Protein AF-A0AA50DY94-F1 (afdb_monomer_lite)

Radius of gyration: 19.03 Å; chains: 1; bounding box: 58×23×35 Å

Sequence (77 aa):
METVVDYQKNPKTATGI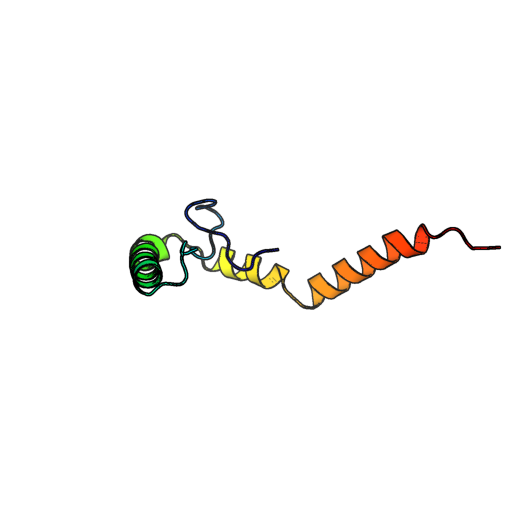WFDQQTVESLVQAVETFSNISHQISPENCFLQANRFSSKIFQTSYLALLEKYCHQAPRRT

Secondary structure (DSSP, 8-state):
--S--BTTT-GGG--B---SSSSHHHHHHHHHHHHHHGGGS-HHHHHHHHHTTSHHHHHHHHHHHHHHHHTTS----

pLDDT: mean 91.48, std 11.21, range [53.53, 97.88]

Foldseek 3Di:
DDLFDACVVPVQLGPAHDFDDPDPVSVVVRVVVCVVCVVSHDPVSNVVSVVCVDPVVVVVVVVVVCCVVVVVDPPPD

Structure (mmCIF, N/CA/C/O backbone):
data_AF-A0AA50DY94-F1
#
_entry.id   AF-A0AA50DY94-F1
#
loop_
_atom_site.group_PDB
_atom_site.id
_atom_site.type_symbol
_atom_site.label_atom_id
_atom_site.label_alt_id
_atom_site.label_comp_id
_atom_site.label_asym_id
_atom_site.label_entity_id
_atom_site.label_seq_id
_atom_site.pdbx_PDB_ins_code
_atom_site.Cartn_x
_atom_site.Cartn_y
_atom_site.Cartn_z
_atom_site.occupancy
_atom_site.B_iso_or_equiv
_atom_site.auth_seq_id
_atom_site.auth_comp_id
_atom_site.auth_asym_id
_atom_site.auth_atom_id
_atom_site.pdbx_PDB_model_num
ATOM 1 N N . MET A 1 1 ? 10.749 -0.589 -0.800 1.00 67.25 1 MET A N 1
ATOM 2 C CA . MET A 1 1 ? 9.589 0.288 -1.074 1.00 67.25 1 MET A CA 1
ATOM 3 C C . MET A 1 1 ? 8.391 -0.368 -0.429 1.00 67.25 1 MET A C 1
ATOM 5 O O . MET A 1 1 ? 8.261 -1.572 -0.590 1.00 67.25 1 MET A O 1
ATOM 9 N N . GLU A 1 2 ? 7.561 0.397 0.272 1.00 79.75 2 GLU A N 1
ATOM 10 C CA . GLU A 1 2 ? 6.336 -0.111 0.904 1.00 79.75 2 GLU A CA 1
ATOM 11 C C . GLU A 1 2 ? 5.137 0.018 -0.040 1.00 79.75 2 GLU A C 1
ATOM 13 O O . GLU A 1 2 ? 5.031 1.004 -0.776 1.00 79.75 2 GLU A O 1
ATOM 18 N N . THR A 1 3 ? 4.231 -0.958 -0.025 1.00 83.31 3 THR A N 1
ATOM 19 C CA . THR A 1 3 ? 3.005 -0.937 -0.844 1.00 83.31 3 THR A CA 1
ATOM 20 C C . THR A 1 3 ? 1.960 0.028 -0.281 1.00 83.31 3 THR A C 1
ATOM 22 O O . THR A 1 3 ? 1.277 0.707 -1.049 1.00 83.31 3 THR A O 1
ATOM 25 N N . VAL A 1 4 ? 1.889 0.156 1.048 1.00 94.62 4 VAL A N 1
ATOM 26 C CA . VAL A 1 4 ? 0.981 1.071 1.750 1.00 94.62 4 VAL A CA 1
ATOM 27 C C . VAL A 1 4 ? 1.733 2.308 2.232 1.00 94.62 4 VAL A C 1
ATOM 29 O O . VAL A 1 4 ? 2.663 2.217 3.034 1.00 94.62 4 VAL A O 1
ATOM 32 N N . VAL A 1 5 ? 1.283 3.481 1.790 1.00 95.56 5 VAL A N 1
ATOM 33 C CA . VAL A 1 5 ? 1.663 4.768 2.372 1.00 95.56 5 VAL A CA 1
ATOM 34 C C . VAL A 1 5 ? 0.665 5.080 3.477 1.00 95.56 5 VAL A C 1
ATOM 36 O O . VAL A 1 5 ? -0.508 5.334 3.206 1.00 95.56 5 VAL A O 1
ATOM 39 N N . ASP A 1 6 ? 1.143 5.021 4.715 1.00 96.06 6 ASP A N 1
ATOM 40 C CA . ASP A 1 6 ? 0.316 5.205 5.901 1.00 96.06 6 ASP A CA 1
ATOM 41 C C . ASP A 1 6 ? -0.280 6.616 5.992 1.00 96.06 6 ASP A C 1
ATOM 43 O O . ASP A 1 6 ? 0.450 7.610 5.900 1.00 96.06 6 ASP A O 1
ATOM 47 N N . TYR A 1 7 ? -1.588 6.696 6.236 1.00 95.94 7 TYR A N 1
ATOM 48 C CA . TYR A 1 7 ? -2.296 7.961 6.398 1.00 95.94 7 TYR A CA 1
ATOM 49 C C . TYR A 1 7 ? -1.823 8.777 7.601 1.00 95.94 7 TYR A C 1
ATOM 51 O O . TYR A 1 7 ? -1.697 9.991 7.477 1.00 95.94 7 TYR A O 1
ATOM 59 N N . GLN A 1 8 ? -1.518 8.157 8.745 1.00 92.38 8 GLN A N 1
ATOM 60 C CA . GLN A 1 8 ? -1.116 8.908 9.941 1.00 92.38 8 GLN A CA 1
ATOM 61 C C . GLN A 1 8 ? 0.228 9.610 9.725 1.00 92.38 8 GLN A C 1
ATOM 63 O O . GLN A 1 8 ? 0.445 10.722 10.204 1.00 92.38 8 GLN A O 1
ATOM 68 N N . LYS A 1 9 ? 1.123 8.980 8.955 1.00 94.06 9 LYS A N 1
ATOM 69 C CA . LYS A 1 9 ? 2.438 9.539 8.615 1.00 94.06 9 LYS A CA 1
ATOM 70 C C . LYS A 1 9 ? 2.387 10.501 7.429 1.00 94.06 9 LYS A C 1
ATOM 72 O O . LYS A 1 9 ? 3.097 11.502 7.434 1.00 94.06 9 LYS A O 1
ATOM 77 N N . ASN A 1 10 ? 1.592 10.198 6.400 1.00 95.31 10 ASN A N 1
ATOM 78 C CA . ASN A 1 10 ? 1.562 10.957 5.146 1.00 95.31 10 ASN A CA 1
ATOM 79 C C . ASN A 1 10 ? 0.126 11.146 4.615 1.00 95.31 10 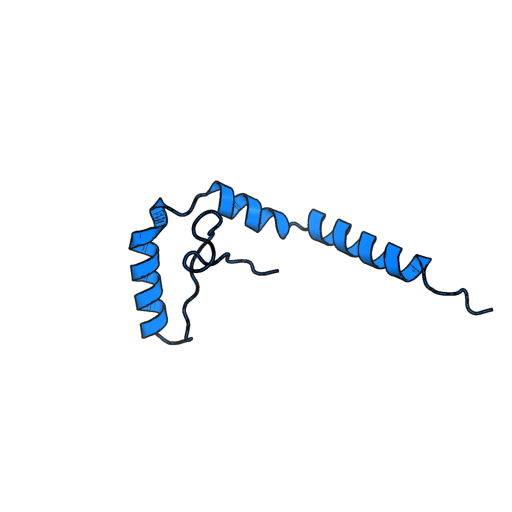ASN A C 1
ATOM 81 O O . ASN A 1 10 ? -0.210 10.590 3.568 1.00 95.31 10 ASN A O 1
ATOM 85 N N . PRO A 1 11 ? -0.719 11.977 5.255 1.00 94.44 11 PRO A N 1
ATOM 86 C CA . PRO A 1 11 ? -2.142 12.081 4.910 1.00 94.44 11 PRO A CA 1
ATOM 87 C C . PRO A 1 11 ? -2.414 12.429 3.439 1.00 94.44 11 PRO A C 1
ATOM 89 O O . PRO A 1 11 ? -3.328 11.898 2.820 1.00 94.44 11 PRO A O 1
ATOM 92 N N . LYS A 1 12 ? -1.591 13.307 2.847 1.00 95.38 12 LYS A N 1
ATOM 93 C CA . LYS A 1 12 ? -1.794 13.827 1.481 1.00 95.38 12 LYS A CA 1
ATOM 94 C C . LYS A 1 12 ? -1.536 12.800 0.378 1.00 95.38 12 LYS A C 1
ATOM 96 O O . LYS A 1 12 ? -2.115 12.903 -0.699 1.00 95.38 12 LYS A O 1
ATOM 101 N N . THR A 1 13 ? -0.635 11.855 0.623 1.00 95.75 13 THR A N 1
ATOM 102 C CA . THR A 1 13 ? -0.206 10.831 -0.344 1.00 95.75 13 THR A CA 1
ATOM 103 C C . THR A 1 13 ? -0.560 9.424 0.124 1.00 95.75 13 THR A C 1
ATOM 105 O O . THR A 1 13 ? -0.058 8.444 -0.423 1.00 95.75 13 THR A O 1
ATOM 108 N N . ALA A 1 14 ? -1.414 9.333 1.144 1.00 96.62 14 ALA A N 1
ATOM 109 C CA . ALA A 1 14 ? -1.826 8.087 1.752 1.00 96.62 14 ALA A CA 1
ATOM 110 C C . ALA A 1 14 ? -2.472 7.157 0.726 1.00 96.62 14 ALA A C 1
ATOM 112 O O . ALA A 1 14 ? -3.203 7.601 -0.164 1.00 96.62 14 ALA A O 1
ATOM 113 N N . THR A 1 15 ? -2.226 5.863 0.897 1.00 96.81 15 THR A N 1
ATOM 114 C CA . THR A 1 15 ? -2.874 4.790 0.130 1.00 96.81 15 THR A CA 1
ATOM 115 C C . THR A 1 15 ? -3.539 3.751 1.028 1.00 96.81 15 THR A C 1
ATOM 117 O O . THR A 1 15 ? -4.153 2.809 0.537 1.00 96.81 15 THR A O 1
ATOM 120 N N . GLY A 1 16 ? -3.440 3.923 2.348 1.00 95.94 16 GLY A N 1
ATOM 121 C CA . GLY A 1 16 ? -4.051 3.057 3.345 1.00 95.94 16 GLY A CA 1
ATOM 122 C C . GLY A 1 16 ? -3.591 3.423 4.751 1.00 95.94 16 GLY A C 1
ATOM 123 O O . GLY A 1 16 ? -3.087 4.521 4.995 1.00 95.94 16 GLY A O 1
ATOM 124 N N . ILE A 1 17 ? -3.754 2.480 5.671 1.00 95.75 17 ILE A N 1
ATOM 125 C CA . ILE A 1 17 ? -3.291 2.590 7.053 1.00 95.75 17 ILE A CA 1
ATOM 126 C C . ILE A 1 17 ? -2.556 1.324 7.457 1.00 95.75 17 ILE A C 1
ATOM 128 O O . ILE A 1 17 ? -2.825 0.239 6.938 1.00 95.75 17 ILE A O 1
ATOM 132 N N . TRP A 1 18 ? -1.650 1.478 8.405 1.00 94.94 18 TRP A N 1
ATOM 133 C CA . TRP A 1 18 ? -1.025 0.379 9.110 1.00 94.94 18 TRP A CA 1
ATOM 134 C C . TRP A 1 18 ? -1.772 0.119 10.414 1.00 94.94 18 TRP A C 1
ATOM 136 O O . TRP A 1 18 ? -2.409 1.009 10.977 1.00 94.94 18 TRP A O 1
ATOM 146 N N . PHE A 1 19 ? -1.679 -1.116 10.885 1.00 94.25 19 PHE A N 1
ATOM 147 C CA . PHE A 1 19 ? -2.101 -1.498 12.222 1.00 94.25 19 PHE A CA 1
ATOM 148 C C . PHE A 1 19 ? -0.892 -2.062 12.961 1.00 94.25 19 PHE A C 1
ATOM 150 O O . PHE A 1 19 ? -0.039 -2.723 12.364 1.00 94.25 19 PHE A O 1
ATOM 157 N N . ASP A 1 20 ? -0.780 -1.735 14.244 1.00 88.75 20 ASP A N 1
ATOM 158 C CA . ASP A 1 20 ? 0.490 -1.844 14.962 1.00 88.75 20 ASP A CA 1
ATOM 159 C C . ASP A 1 20 ? 0.831 -3.273 15.393 1.00 88.75 20 ASP A C 1
ATOM 161 O O . ASP A 1 20 ? 2.008 -3.599 15.546 1.00 88.75 20 ASP A O 1
ATOM 165 N N . GLN A 1 21 ? -0.173 -4.125 15.617 1.00 95.94 21 GLN A N 1
ATOM 166 C CA . GLN A 1 21 ? 0.009 -5.490 16.119 1.00 95.94 21 GLN A CA 1
ATOM 167 C C . GLN A 1 21 ? -0.811 -6.490 15.306 1.00 95.94 21 GLN A C 1
ATOM 169 O O . GLN A 1 21 ? -1.938 -6.211 14.918 1.00 95.94 21 GLN A O 1
ATOM 174 N N . GLN A 1 22 ? -0.293 -7.701 15.097 1.00 95.00 22 GLN A N 1
ATOM 175 C CA . GLN A 1 22 ? -1.029 -8.777 14.419 1.00 95.00 22 GLN A CA 1
ATOM 176 C C . GLN A 1 22 ? -2.064 -9.440 15.346 1.00 95.00 22 GLN A C 1
ATOM 178 O O . GLN A 1 22 ? -2.031 -10.648 15.568 1.00 95.00 22 GLN A O 1
ATOM 183 N N . THR A 1 23 ? -2.974 -8.642 15.906 1.00 97.50 23 THR A N 1
ATOM 184 C CA . THR A 1 23 ? -4.089 -9.101 16.744 1.00 97.50 23 THR A CA 1
ATOM 185 C C . THR A 1 23 ? -5.430 -8.688 16.149 1.00 97.50 23 THR A C 1
ATOM 187 O O . THR A 1 23 ? -5.514 -7.796 15.300 1.00 97.50 23 THR A O 1
ATOM 190 N N . VAL A 1 24 ? -6.495 -9.344 16.609 1.00 97.88 24 VAL A N 1
ATOM 191 C CA . VAL A 1 24 ? -7.864 -9.055 16.165 1.00 97.88 24 VAL A CA 1
ATOM 192 C C . VAL A 1 24 ? -8.257 -7.627 16.539 1.00 97.88 24 VAL A C 1
ATOM 194 O O . VAL A 1 24 ? -8.820 -6.914 15.716 1.00 97.88 24 VAL A O 1
ATOM 197 N N . GLU A 1 25 ? -7.911 -7.181 17.744 1.00 97.88 25 GLU A N 1
ATOM 198 C CA . GLU A 1 25 ? -8.260 -5.858 18.268 1.00 97.88 25 GLU A CA 1
ATOM 199 C C . GLU A 1 25 ? -7.617 -4.747 17.437 1.00 97.88 25 GLU A C 1
ATOM 201 O O . GLU A 1 25 ? -8.287 -3.788 17.056 1.00 97.88 25 GLU A O 1
ATOM 206 N N . SER A 1 26 ? -6.331 -4.903 17.100 1.00 97.25 26 SER A N 1
ATOM 207 C CA . SER A 1 26 ? -5.614 -3.932 16.271 1.00 97.25 26 SER A CA 1
ATOM 208 C C . SER A 1 26 ? -6.195 -3.867 14.856 1.00 97.25 26 SER A C 1
ATOM 210 O O . SER A 1 26 ? -6.349 -2.780 14.300 1.00 97.25 26 SER A O 1
ATOM 212 N N . LEU A 1 27 ? -6.597 -5.012 14.293 1.00 96.62 27 LEU A N 1
ATOM 213 C CA . LEU A 1 27 ? -7.252 -5.058 12.988 1.00 96.62 27 LEU A CA 1
ATOM 214 C C . LEU A 1 27 ? -8.634 -4.384 13.013 1.00 96.62 27 LEU A C 1
ATOM 216 O O . LEU A 1 27 ? -8.939 -3.608 12.109 1.00 96.62 27 LEU A O 1
ATOM 220 N N . VAL A 1 28 ? -9.454 -4.639 14.039 1.00 97.69 28 VAL A N 1
ATOM 221 C CA . VAL A 1 28 ? -10.770 -3.994 14.207 1.00 97.69 28 VAL A CA 1
ATOM 222 C C . VAL A 1 28 ? -10.610 -2.478 14.296 1.00 97.69 28 VAL A C 1
ATOM 224 O O . VAL A 1 28 ? -11.237 -1.751 13.525 1.00 97.69 28 VAL A O 1
ATOM 227 N N . GLN A 1 29 ? -9.702 -2.001 15.151 1.00 97.00 29 GLN A N 1
ATOM 228 C CA . GLN A 1 29 ? -9.425 -0.572 15.300 1.00 97.00 29 GLN A CA 1
ATOM 229 C C . GLN A 1 29 ? -8.961 0.066 13.983 1.00 97.00 29 GLN A C 1
ATOM 231 O O . GLN A 1 29 ? -9.343 1.194 13.654 1.00 97.00 29 GLN A O 1
ATOM 236 N N . ALA A 1 30 ? -8.152 -0.649 13.203 1.00 96.38 30 ALA A N 1
ATOM 237 C CA . ALA A 1 30 ? -7.722 -0.185 11.897 1.00 96.38 30 ALA A CA 1
ATOM 238 C C . ALA A 1 30 ? -8.904 -0.081 10.925 1.00 96.38 30 ALA A C 1
ATOM 240 O O . ALA A 1 30 ? -9.078 0.958 10.298 1.00 96.38 30 ALA A O 1
ATOM 241 N N . VAL A 1 31 ? -9.773 -1.089 10.838 1.00 97.00 31 VAL A N 1
ATOM 242 C CA . VAL A 1 31 ? -10.963 -1.036 9.968 1.00 97.00 31 VAL A CA 1
ATOM 243 C C . VAL A 1 31 ? -11.877 0.140 10.329 1.00 97.00 31 VAL A C 1
ATOM 245 O O . VAL A 1 31 ? -12.334 0.860 9.435 1.00 97.00 31 VAL A O 1
ATOM 248 N N . GLU A 1 32 ? -12.105 0.386 11.619 1.00 97.56 32 GLU A N 1
ATOM 249 C CA . GLU A 1 32 ? -12.876 1.541 12.096 1.00 97.56 32 GLU A CA 1
ATOM 250 C C . GLU A 1 32 ? -12.210 2.864 11.697 1.00 97.56 32 GLU A C 1
ATOM 252 O O . GLU A 1 32 ? -12.848 3.751 11.124 1.00 97.56 32 GLU A O 1
ATOM 257 N N . THR A 1 33 ? -10.900 2.973 11.927 1.00 96.06 33 THR A N 1
ATOM 258 C CA . THR A 1 33 ? -10.107 4.147 11.547 1.00 96.06 33 THR A CA 1
ATOM 259 C C . THR A 1 33 ? -10.182 4.393 10.043 1.00 96.06 33 THR A C 1
ATOM 261 O O . THR A 1 33 ? -10.502 5.504 9.622 1.00 96.06 33 THR A O 1
ATOM 264 N N . PHE A 1 34 ? -9.951 3.359 9.230 1.00 96.62 34 PHE A N 1
ATOM 265 C CA . PHE A 1 34 ? -10.010 3.421 7.773 1.00 96.62 34 PHE A CA 1
ATOM 266 C C . PHE A 1 34 ? -11.384 3.877 7.291 1.00 96.62 34 PHE A C 1
ATOM 268 O O . PHE A 1 34 ? -11.463 4.756 6.437 1.00 96.62 34 PHE A O 1
ATOM 275 N N . SER A 1 35 ? -12.463 3.337 7.858 1.00 97.06 35 SER A N 1
ATOM 276 C CA . SER A 1 35 ? -13.831 3.710 7.483 1.00 97.06 35 SER A CA 1
ATOM 277 C C . SER A 1 35 ? -14.062 5.216 7.643 1.00 97.06 35 SER A C 1
ATOM 279 O O . SER A 1 35 ? -14.591 5.856 6.732 1.00 97.06 35 SER A O 1
ATOM 281 N N . ASN A 1 36 ? -13.556 5.802 8.734 1.00 96.50 36 ASN A N 1
ATOM 282 C CA . ASN A 1 36 ? -13.662 7.234 9.013 1.00 96.50 36 ASN A CA 1
ATOM 283 C C . ASN A 1 36 ? -12.837 8.112 8.063 1.00 96.50 36 ASN A C 1
ATOM 285 O O . ASN A 1 36 ? -13.246 9.233 7.775 1.00 96.50 36 ASN A O 1
ATOM 289 N N . ILE A 1 37 ? -11.693 7.635 7.565 1.00 95.75 37 ILE A N 1
ATOM 290 C CA . ILE A 1 37 ? -10.783 8.440 6.728 1.00 95.75 37 ILE A CA 1
ATOM 291 C C . ILE A 1 37 ? -10.817 8.084 5.238 1.00 95.75 37 ILE A C 1
ATOM 293 O O . ILE A 1 37 ? -10.181 8.766 4.442 1.00 95.75 37 ILE A O 1
ATOM 297 N N . SER A 1 38 ? -11.520 7.021 4.845 1.00 95.00 38 SER A N 1
ATOM 298 C CA . SER A 1 38 ? -11.479 6.446 3.490 1.00 95.00 38 SER A CA 1
ATOM 299 C C . SER A 1 38 ? -11.753 7.474 2.389 1.00 95.00 38 SER A C 1
ATOM 301 O O . SER A 1 38 ? -11.077 7.478 1.365 1.00 95.00 38 SER A O 1
ATOM 303 N N . HIS A 1 39 ? -12.671 8.410 2.636 1.00 96.38 39 HIS A N 1
ATOM 304 C CA . HIS A 1 39 ? -13.012 9.510 1.731 1.00 96.38 39 HIS A CA 1
ATOM 305 C C . HIS A 1 39 ? -11.868 10.513 1.486 1.00 96.38 39 HIS A C 1
ATOM 307 O O . HIS A 1 39 ? -11.939 11.306 0.550 1.00 96.38 39 HIS A O 1
ATOM 313 N N . GLN A 1 40 ? -10.828 10.502 2.321 1.00 96.88 40 GLN A N 1
ATOM 314 C CA . GLN A 1 40 ? -9.642 11.356 2.199 1.00 96.88 40 GLN A CA 1
ATOM 315 C C . GLN A 1 40 ? -8.508 10.665 1.430 1.00 96.88 40 GLN A C 1
ATOM 317 O O . GLN A 1 40 ? -7.554 11.323 1.016 1.00 96.88 40 GLN A O 1
ATOM 322 N N . ILE A 1 41 ? -8.598 9.348 1.221 1.00 96.69 41 ILE A N 1
ATOM 323 C CA . ILE A 1 41 ? -7.618 8.587 0.449 1.00 96.69 41 ILE A CA 1
ATOM 324 C C . ILE A 1 41 ? -7.989 8.684 -1.030 1.00 96.69 41 ILE A C 1
ATOM 326 O O . ILE A 1 41 ? -9.009 8.165 -1.478 1.00 96.69 41 ILE A O 1
ATOM 330 N N . SER A 1 42 ? -7.137 9.356 -1.803 1.00 96.94 42 SER A N 1
ATOM 331 C CA . SER A 1 42 ? -7.356 9.531 -3.237 1.00 96.94 42 SER A CA 1
ATOM 332 C C . SER A 1 42 ? -7.119 8.223 -4.009 1.00 96.94 42 SER A C 1
ATOM 334 O O . SER A 1 42 ? -6.029 7.649 -3.899 1.00 96.94 42 SER A O 1
ATOM 336 N N . PRO A 1 43 ? -8.059 7.788 -4.871 1.00 96.31 43 PRO A N 1
ATOM 337 C CA . PRO A 1 43 ? -7.834 6.669 -5.788 1.00 96.31 43 PRO A CA 1
ATOM 338 C C . PRO A 1 43 ? -6.618 6.875 -6.704 1.00 96.31 43 PRO A C 1
ATOM 340 O O . PRO A 1 43 ? -5.898 5.920 -6.999 1.00 96.31 43 PRO A O 1
ATOM 343 N N . GLU A 1 44 ? -6.349 8.124 -7.099 1.00 97.25 44 GLU A N 1
ATOM 344 C CA . GLU A 1 44 ? -5.180 8.509 -7.903 1.00 97.25 44 GLU A CA 1
ATOM 345 C C . GLU A 1 44 ? -3.875 8.149 -7.177 1.00 97.25 44 GLU A C 1
ATOM 347 O O . GLU A 1 44 ? -2.974 7.554 -7.765 1.00 97.25 44 GLU A O 1
ATOM 352 N N . ASN A 1 45 ? -3.785 8.435 -5.872 1.00 96.25 45 ASN A N 1
ATOM 353 C CA . ASN A 1 45 ? -2.600 8.109 -5.074 1.00 96.25 45 ASN A CA 1
ATOM 354 C C . ASN A 1 45 ? -2.373 6.595 -5.014 1.00 96.25 45 ASN A C 1
ATOM 356 O O . ASN A 1 45 ? -1.238 6.136 -5.160 1.00 96.25 45 ASN A O 1
ATOM 360 N N . CYS A 1 46 ? -3.445 5.815 -4.837 1.00 96.06 46 CYS A N 1
ATOM 361 C CA . CYS A 1 46 ? -3.378 4.355 -4.847 1.00 96.06 46 CYS A CA 1
ATOM 362 C C . CYS A 1 46 ? -2.861 3.832 -6.192 1.00 96.06 46 CYS A C 1
ATOM 364 O O . CYS A 1 46 ? -1.952 3.000 -6.219 1.00 96.06 46 CYS A O 1
ATOM 366 N N . PHE A 1 47 ? -3.387 4.357 -7.303 1.00 96.06 47 PHE A N 1
ATOM 367 C CA . PHE A 1 47 ? -2.945 3.991 -8.647 1.00 96.06 47 PHE A CA 1
ATOM 368 C C . PHE A 1 47 ? -1.469 4.337 -8.880 1.00 96.06 47 PHE A C 1
ATOM 370 O O . PHE A 1 47 ? -0.684 3.475 -9.280 1.00 96.06 47 PHE A O 1
ATOM 377 N N . LEU A 1 48 ? -1.065 5.574 -8.582 1.00 95.50 48 LEU A N 1
ATOM 378 C CA . LEU A 1 48 ? 0.311 6.032 -8.762 1.00 95.50 48 LEU A CA 1
ATOM 379 C C . LEU A 1 48 ? 1.293 5.216 -7.917 1.00 95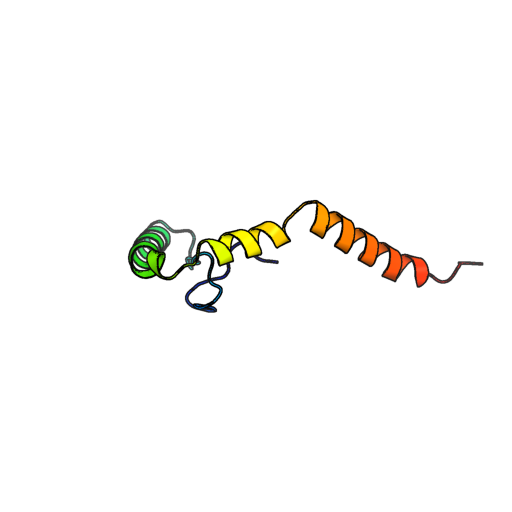.50 48 LEU A C 1
ATOM 381 O O . LEU A 1 48 ? 2.343 4.812 -8.421 1.00 95.50 48 LEU A O 1
ATOM 385 N N . GLN A 1 49 ? 0.951 4.925 -6.659 1.00 96.12 49 GLN A N 1
ATOM 386 C CA . GLN A 1 49 ? 1.787 4.102 -5.790 1.00 96.12 49 GLN A CA 1
ATOM 387 C C . GLN A 1 49 ? 1.898 2.668 -6.315 1.00 96.12 49 GLN A C 1
ATOM 389 O O . GLN A 1 49 ? 3.009 2.146 -6.378 1.00 96.12 49 GLN A O 1
ATOM 394 N N . ALA A 1 50 ? 0.794 2.051 -6.749 1.00 95.25 50 ALA A N 1
ATOM 395 C CA . ALA A 1 50 ? 0.804 0.712 -7.338 1.00 95.25 50 ALA A CA 1
ATOM 396 C C . ALA A 1 50 ? 1.649 0.654 -8.622 1.00 95.25 50 ALA A C 1
ATOM 398 O O . ALA A 1 50 ? 2.425 -0.283 -8.815 1.00 95.25 50 ALA A O 1
ATOM 399 N N . ASN A 1 51 ? 1.581 1.686 -9.468 1.00 95.25 51 ASN A N 1
ATOM 400 C CA . ASN A 1 51 ? 2.327 1.742 -10.724 1.00 95.25 51 ASN A CA 1
ATOM 401 C C . ASN A 1 51 ? 3.858 1.737 -10.524 1.00 95.25 51 ASN A C 1
ATOM 403 O O . ASN A 1 51 ? 4.603 1.255 -11.384 1.00 95.25 51 ASN A O 1
ATOM 407 N N . ARG A 1 52 ? 4.350 2.192 -9.361 1.00 94.62 52 ARG A N 1
ATOM 408 C CA . ARG A 1 52 ? 5.776 2.096 -8.986 1.00 94.62 52 ARG A CA 1
ATOM 409 C C . ARG A 1 52 ? 6.264 0.653 -8.847 1.00 94.62 52 ARG A C 1
ATOM 411 O O . ARG A 1 52 ? 7.462 0.418 -8.947 1.00 94.62 52 ARG A O 1
ATOM 418 N N . PHE A 1 53 ? 5.357 -0.299 -8.645 1.00 94.25 53 PHE A N 1
ATOM 419 C CA . PHE A 1 53 ? 5.655 -1.730 -8.558 1.00 94.25 53 PHE A CA 1
ATOM 420 C C . PHE A 1 53 ? 5.423 -2.462 -9.888 1.00 94.25 53 PHE A C 1
ATOM 422 O O . PHE A 1 53 ? 5.408 -3.691 -9.925 1.00 94.25 53 PHE A O 1
ATOM 429 N N . SER A 1 54 ? 5.250 -1.734 -10.996 1.00 95.00 54 SER A N 1
ATOM 430 C CA . SER A 1 54 ? 5.107 -2.349 -12.315 1.00 95.00 54 SER A CA 1
ATOM 431 C C . SER A 1 54 ? 6.372 -3.100 -12.737 1.00 95.00 54 SER A C 1
ATOM 433 O O . SER A 1 54 ? 7.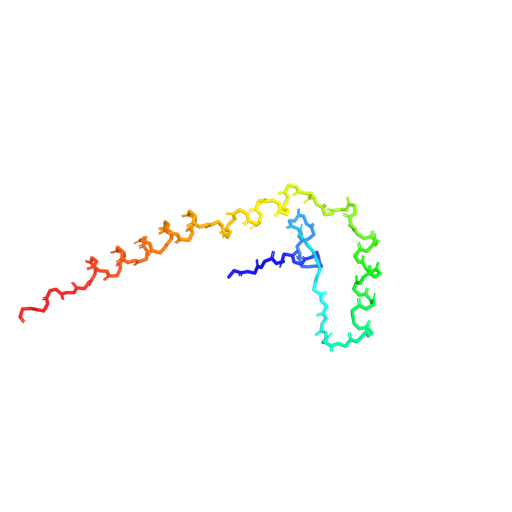504 -2.704 -12.437 1.00 95.00 54 SER A O 1
ATOM 435 N N . SER A 1 55 ? 6.191 -4.158 -13.531 1.00 96.38 55 SER A N 1
ATOM 436 C CA . SER A 1 55 ? 7.306 -4.925 -14.098 1.00 96.38 55 SER A CA 1
ATOM 437 C C . SER A 1 55 ? 8.258 -4.043 -14.905 1.00 96.38 55 SER A C 1
ATOM 439 O O . SER A 1 55 ? 9.462 -4.282 -14.906 1.00 96.38 55 SER A O 1
ATOM 441 N N . LYS A 1 56 ? 7.739 -2.991 -15.554 1.00 97.12 56 LYS A N 1
ATOM 442 C CA . LYS A 1 56 ? 8.555 -2.036 -16.306 1.00 97.12 56 LYS A CA 1
ATOM 443 C C . LYS A 1 56 ? 9.499 -1.250 -15.395 1.00 97.12 56 LYS A C 1
ATOM 445 O O . LYS A 1 56 ? 10.689 -1.186 -15.695 1.00 97.12 56 LYS A O 1
ATOM 450 N N . ILE A 1 57 ? 8.996 -0.698 -14.284 1.00 95.88 57 ILE A N 1
ATOM 451 C CA . ILE A 1 57 ? 9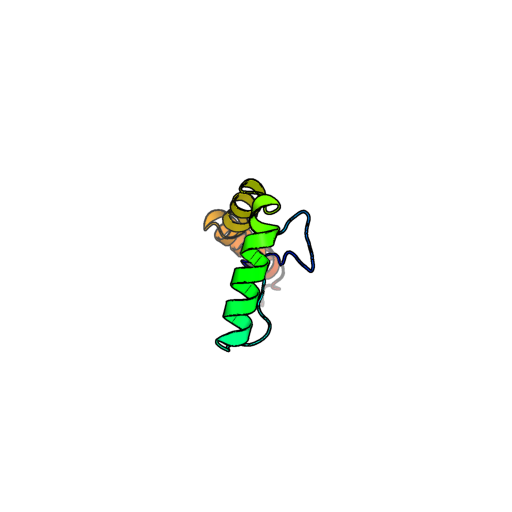.825 0.008 -13.293 1.00 95.88 57 ILE A CA 1
ATOM 452 C C . ILE A 1 57 ? 10.881 -0.946 -12.726 1.00 95.88 57 ILE A C 1
ATOM 454 O O . ILE A 1 57 ? 12.054 -0.579 -12.634 1.00 95.88 57 ILE A O 1
ATOM 458 N N . PHE A 1 58 ? 10.496 -2.185 -12.403 1.00 95.25 58 PHE A N 1
ATOM 459 C CA . PHE A 1 58 ? 11.436 -3.188 -11.905 1.00 95.25 58 PHE A CA 1
ATOM 460 C C . PHE A 1 58 ? 12.557 -3.472 -12.914 1.00 95.25 58 PHE A C 1
ATOM 462 O O . PHE A 1 58 ? 13.726 -3.319 -12.579 1.00 95.25 58 PHE A O 1
ATOM 469 N N . GLN A 1 59 ? 12.224 -3.802 -14.164 1.00 97.31 59 GLN A N 1
ATOM 470 C CA . GLN A 1 59 ? 13.216 -4.087 -15.207 1.00 97.31 59 GLN A CA 1
ATOM 471 C C . GLN A 1 59 ? 14.166 -2.909 -15.433 1.00 97.31 59 GLN A C 1
ATOM 473 O O . GLN A 1 59 ? 15.380 -3.093 -15.455 1.00 97.31 59 GLN A O 1
ATOM 478 N N . THR A 1 60 ? 13.630 -1.693 -15.569 1.00 97.00 60 THR A N 1
ATOM 479 C CA . THR A 1 60 ? 14.448 -0.498 -15.805 1.00 97.00 60 THR A CA 1
ATOM 480 C C . THR A 1 60 ? 15.356 -0.186 -14.615 1.00 97.00 60 THR A C 1
ATOM 482 O O . THR A 1 60 ? 16.538 0.083 -14.812 1.00 97.00 60 THR A O 1
ATOM 485 N N . SER A 1 61 ? 14.844 -0.257 -13.383 1.00 95.00 61 SER A N 1
ATOM 486 C CA . SER A 1 61 ? 15.658 -0.002 -12.184 1.00 95.00 61 SER A CA 1
ATOM 487 C C . SER A 1 61 ? 16.719 -1.081 -11.956 1.00 95.00 61 SER A C 1
ATOM 489 O O . SER A 1 61 ? 17.835 -0.764 -11.546 1.00 95.00 61 SER A O 1
ATOM 491 N N . TYR A 1 62 ? 16.411 -2.338 -12.279 1.00 95.31 62 TYR A N 1
ATOM 492 C CA . TYR A 1 62 ? 17.356 -3.444 -12.190 1.00 95.31 62 TYR A CA 1
ATOM 493 C C . TYR A 1 62 ? 18.468 -3.353 -13.246 1.00 95.31 62 TYR A C 1
ATOM 495 O O . TYR A 1 62 ? 19.637 -3.528 -12.916 1.00 95.31 62 TYR A O 1
ATOM 503 N N . LEU A 1 63 ? 18.141 -3.019 -14.498 1.00 96.50 63 LEU A N 1
ATOM 504 C CA . LEU A 1 63 ? 19.151 -2.802 -15.541 1.00 96.50 63 LEU A CA 1
ATOM 505 C C . LEU A 1 63 ? 20.084 -1.639 -15.188 1.00 96.50 63 LEU A C 1
ATOM 507 O O . LEU A 1 63 ? 21.299 -1.805 -15.240 1.00 96.50 63 LEU A O 1
ATOM 511 N N . ALA A 1 64 ? 19.534 -0.511 -14.729 1.00 95.38 64 ALA A N 1
ATOM 512 C CA . ALA A 1 64 ? 20.333 0.630 -14.284 1.00 95.38 64 ALA A CA 1
ATOM 513 C C . ALA A 1 64 ? 21.273 0.265 -13.118 1.00 95.38 64 ALA A C 1
ATOM 515 O O . ALA A 1 64 ? 22.399 0.761 -13.033 1.00 95.38 64 ALA A O 1
ATOM 516 N N . LEU A 1 65 ? 20.831 -0.626 -12.221 1.00 95.31 65 LEU A N 1
ATOM 517 C CA . LEU A 1 65 ? 21.674 -1.175 -11.162 1.00 95.31 65 LEU A CA 1
ATOM 518 C C . LEU A 1 65 ? 22.845 -1.977 -11.749 1.00 95.31 65 LEU A C 1
ATOM 520 O O . LEU A 1 65 ? 23.990 -1.736 -11.372 1.00 95.31 65 LEU A O 1
ATOM 524 N N . LEU A 1 66 ? 22.579 -2.904 -12.674 1.00 94.94 66 LEU A N 1
ATOM 525 C CA . LEU A 1 66 ? 23.623 -3.710 -13.313 1.00 94.94 66 LEU A CA 1
ATOM 526 C C . LEU A 1 66 ? 24.626 -2.841 -14.069 1.00 94.94 66 LEU A C 1
ATOM 528 O O . LEU A 1 66 ? 25.824 -3.001 -13.870 1.00 94.94 66 LEU A O 1
ATOM 532 N N . GLU A 1 67 ? 24.161 -1.889 -14.874 1.00 93.81 67 GLU A N 1
ATOM 533 C CA . GLU A 1 67 ? 25.023 -0.952 -15.601 1.00 93.81 67 GLU A CA 1
ATOM 534 C C . GLU A 1 67 ? 25.950 -0.201 -14.641 1.00 93.81 67 GLU A C 1
ATOM 536 O O . GLU A 1 67 ? 27.167 -0.175 -14.838 1.00 93.81 67 GLU A O 1
ATOM 541 N N . LYS A 1 68 ? 25.404 0.329 -13.539 1.00 93.12 68 LYS A N 1
ATOM 542 C CA . LYS A 1 68 ? 26.188 1.036 -12.521 1.00 93.12 68 LYS A CA 1
ATOM 543 C C . LYS A 1 68 ? 27.342 0.190 -11.975 1.00 93.12 68 LYS A C 1
ATOM 545 O O . LYS A 1 68 ? 28.440 0.715 -11.819 1.00 93.12 68 LYS A O 1
ATOM 550 N N . TYR A 1 69 ? 27.118 -1.090 -11.679 1.00 91.19 69 TYR A N 1
ATOM 551 C CA . TYR A 1 69 ? 28.135 -1.942 -11.048 1.00 91.19 69 TYR A CA 1
ATOM 552 C C . TYR A 1 69 ? 29.034 -2.681 -12.049 1.00 91.19 69 TYR A C 1
ATOM 554 O O . TYR A 1 69 ? 30.223 -2.858 -11.787 1.00 91.19 69 TYR A O 1
ATOM 562 N N . CYS A 1 70 ? 28.520 -3.070 -13.214 1.00 83.00 70 CYS A N 1
ATOM 563 C CA . CYS A 1 70 ? 29.293 -3.760 -14.246 1.00 83.00 70 CYS A CA 1
ATOM 564 C C . CYS A 1 70 ? 30.237 -2.814 -15.000 1.00 83.00 70 CYS A C 1
ATOM 566 O O . CYS A 1 70 ? 31.333 -3.232 -15.363 1.00 83.00 70 CYS A O 1
ATOM 568 N N . HIS A 1 71 ? 29.882 -1.536 -15.180 1.00 65.44 71 HIS A N 1
ATOM 569 C CA . HIS A 1 71 ? 30.807 -0.543 -15.744 1.00 65.44 71 HIS A CA 1
ATOM 570 C C . HIS A 1 71 ? 31.899 -0.095 -14.758 1.00 65.44 71 HIS A C 1
ATOM 572 O O . HIS A 1 71 ? 32.907 0.465 -15.182 1.00 65.44 71 HIS A O 1
ATOM 578 N N . GLN A 1 72 ? 31.725 -0.358 -13.459 1.00 59.09 72 GLN A N 1
ATOM 579 C CA . GLN A 1 72 ? 32.685 -0.018 -12.401 1.00 59.09 72 GLN A CA 1
ATOM 580 C C . GLN A 1 72 ? 33.581 -1.191 -11.983 1.00 59.09 72 GLN A C 1
ATOM 582 O O . GLN A 1 72 ? 34.502 -1.000 -11.189 1.00 59.09 72 GLN A O 1
ATOM 587 N N . ALA A 1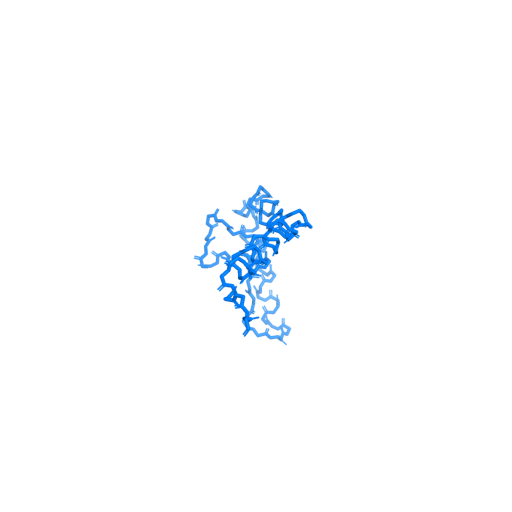 73 ? 33.347 -2.400 -12.501 1.00 57.16 73 ALA A N 1
ATOM 588 C CA . ALA A 1 73 ? 34.210 -3.537 -12.222 1.00 57.16 73 ALA A CA 1
ATOM 589 C C . ALA A 1 73 ? 35.562 -3.340 -12.942 1.00 57.16 73 ALA A C 1
ATOM 591 O O . ALA A 1 73 ? 35.584 -3.297 -14.177 1.00 57.16 73 ALA A O 1
ATOM 592 N N . PRO A 1 74 ? 36.700 -3.222 -12.227 1.00 58.69 74 PRO A N 1
ATOM 593 C CA . PRO A 1 74 ? 37.997 -3.203 -12.887 1.00 58.69 74 PRO A CA 1
ATOM 594 C C . PRO A 1 74 ? 38.149 -4.514 -13.659 1.00 58.69 74 PRO A C 1
ATOM 596 O O . PRO A 1 74 ? 37.926 -5.596 -13.106 1.00 58.69 74 PRO A O 1
ATOM 599 N N . ARG A 1 75 ? 38.507 -4.428 -14.947 1.00 60.78 75 ARG A N 1
ATOM 600 C CA . ARG A 1 75 ? 38.887 -5.617 -15.716 1.00 60.78 75 ARG A CA 1
ATOM 601 C C . ARG A 1 75 ? 40.051 -6.260 -14.970 1.00 60.78 75 ARG A C 1
ATOM 603 O O . ARG A 1 75 ? 41.120 -5.664 -14.886 1.00 60.78 75 ARG A O 1
ATOM 610 N N . ARG A 1 76 ? 39.824 -7.440 -14.393 1.00 58.12 76 ARG A N 1
ATOM 611 C CA . ARG A 1 76 ? 40.901 -8.269 -13.855 1.00 58.12 76 ARG A CA 1
ATOM 612 C C . ARG A 1 76 ? 41.749 -8.710 -15.050 1.00 58.12 76 ARG A C 1
ATOM 614 O O . ARG A 1 76 ? 41.308 -9.565 -15.814 1.00 58.12 76 ARG A O 1
ATOM 621 N N . THR A 1 77 ? 42.867 -8.020 -15.260 1.00 53.53 77 THR A N 1
ATOM 622 C CA . THR A 1 77 ? 43.996 -8.468 -16.087 1.00 53.53 77 THR A CA 1
ATOM 623 C C . THR A 1 77 ? 44.722 -9.602 -15.395 1.00 53.53 77 THR A C 1
ATOM 625 O O . THR A 1 77 ? 44.864 -9.493 -14.154 1.00 53.53 77 THR A O 1
#